Protein AF-A0A5N0T746-F1 (afdb_monomer_lite)

Structure (mmCIF, N/CA/C/O backbone):
data_AF-A0A5N0T746-F1
#
_entry.id   AF-A0A5N0T746-F1
#
loop_
_atom_site.group_PDB
_atom_site.id
_atom_site.type_symbol
_atom_site.label_atom_id
_atom_site.label_alt_id
_atom_site.label_comp_id
_atom_site.label_asym_id
_atom_site.label_entity_id
_atom_site.label_seq_id
_atom_site.pdbx_PDB_ins_code
_atom_site.Cartn_x
_atom_site.Cartn_y
_atom_site.Cartn_z
_atom_site.occupancy
_atom_site.B_iso_or_equiv
_atom_site.auth_seq_id
_atom_site.auth_comp_id
_atom_site.auth_asym_id
_atom_site.auth_atom_id
_atom_site.pdbx_PDB_model_num
ATOM 1 N N . MET A 1 1 ? -23.947 2.765 18.590 1.00 53.81 1 MET A N 1
ATOM 2 C CA . MET A 1 1 ? -22.522 3.092 18.830 1.00 53.81 1 MET A CA 1
ATOM 3 C C . MET A 1 1 ? -22.415 4.556 19.227 1.00 53.81 1 MET A C 1
ATOM 5 O O . MET A 1 1 ? -23.204 5.347 18.728 1.00 53.81 1 MET A O 1
ATOM 9 N N . SER A 1 2 ? -21.522 4.925 20.151 1.00 62.75 2 SER A N 1
ATOM 10 C CA . SER A 1 2 ? -21.317 6.340 20.494 1.00 62.75 2 SER A CA 1
ATOM 11 C C . SER A 1 2 ? -20.592 7.065 19.351 1.00 62.75 2 SER A C 1
ATOM 13 O O . SER A 1 2 ? -19.750 6.471 18.673 1.00 62.75 2 SER A O 1
ATOM 15 N N . ASN A 1 3 ? -20.892 8.352 19.147 1.00 72.69 3 ASN A N 1
ATOM 16 C CA . ASN A 1 3 ? -20.294 9.185 18.088 1.00 72.69 3 ASN A CA 1
ATOM 17 C C . ASN A 1 3 ? -18.750 9.176 18.096 1.00 72.69 3 ASN A C 1
ATOM 19 O O . ASN A 1 3 ? -18.111 9.351 17.055 1.00 72.69 3 ASN A O 1
ATOM 23 N N . ASP A 1 4 ? -18.133 8.953 19.258 1.00 72.50 4 ASP A N 1
ATOM 24 C CA . ASP A 1 4 ? -16.678 8.917 19.401 1.00 72.50 4 ASP A CA 1
ATOM 25 C C . ASP A 1 4 ? -16.047 7.645 18.823 1.00 72.50 4 ASP A C 1
ATOM 27 O O . ASP A 1 4 ? -14.974 7.721 18.215 1.00 72.50 4 ASP A O 1
ATOM 31 N N . VAL A 1 5 ? -16.714 6.492 18.946 1.00 69.50 5 VAL A N 1
ATOM 32 C CA . VAL A 1 5 ? -16.224 5.212 18.403 1.00 69.50 5 VAL A CA 1
ATOM 33 C C . VAL A 1 5 ? -16.224 5.251 16.875 1.00 69.50 5 VAL A C 1
ATOM 35 O O . VAL A 1 5 ? -15.227 4.901 16.239 1.00 69.50 5 VAL A O 1
ATOM 38 N N . GLU A 1 6 ? -17.291 5.772 16.273 1.00 75.06 6 GLU A N 1
ATOM 39 C CA . GLU A 1 6 ? -17.399 5.904 14.818 1.00 75.06 6 GLU A CA 1
ATOM 40 C C . GLU A 1 6 ? -16.368 6.896 14.254 1.00 75.06 6 GLU A C 1
ATOM 42 O O . GLU A 1 6 ? -15.689 6.622 13.257 1.00 75.06 6 GLU A O 1
ATOM 47 N N . ARG A 1 7 ? -16.140 8.019 14.950 1.00 77.12 7 ARG A N 1
ATOM 48 C CA . ARG A 1 7 ? -15.093 8.985 14.584 1.00 77.12 7 ARG A CA 1
ATOM 49 C C . ARG A 1 7 ? -13.693 8.368 14.640 1.00 77.12 7 ARG A C 1
ATOM 51 O O . ARG A 1 7 ? -12.861 8.665 13.775 1.00 77.12 7 ARG A O 1
ATOM 58 N N . GLN A 1 8 ? -13.415 7.527 15.636 1.00 77.25 8 GLN A N 1
ATOM 59 C CA . GLN A 1 8 ? -12.133 6.829 15.758 1.00 77.25 8 GLN A CA 1
ATOM 60 C C . GLN A 1 8 ? -11.943 5.772 14.664 1.00 77.25 8 GLN A C 1
ATOM 62 O O . GLN A 1 8 ? -10.872 5.740 14.050 1.00 77.25 8 GLN A O 1
ATOM 67 N N . SER A 1 9 ? -12.975 4.977 14.366 1.00 78.62 9 SER A N 1
ATOM 68 C CA . SER A 1 9 ? -12.952 4.002 13.269 1.00 78.62 9 SER A CA 1
ATOM 69 C C . SER A 1 9 ? -12.718 4.686 11.917 1.00 78.62 9 SER A C 1
ATOM 71 O O . SER A 1 9 ? -11.763 4.359 11.206 1.00 78.62 9 SER A O 1
ATOM 73 N N . ARG A 1 10 ? -13.474 5.748 11.604 1.00 84.06 10 ARG A N 1
ATOM 74 C CA . ARG A 1 10 ? -13.289 6.518 10.362 1.00 84.06 10 ARG A CA 1
ATOM 75 C C . ARG A 1 10 ? -11.876 7.088 10.245 1.00 84.06 10 ARG A C 1
ATOM 77 O O . ARG A 1 10 ? -11.281 7.045 9.167 1.00 84.06 10 ARG A O 1
ATOM 84 N N . ARG A 1 11 ? -11.317 7.610 11.342 1.00 84.25 11 ARG A N 1
ATOM 85 C CA . ARG A 1 11 ? -9.950 8.151 11.362 1.00 84.25 11 ARG A CA 1
ATOM 86 C C . ARG A 1 11 ? -8.904 7.066 11.111 1.00 84.25 11 ARG A C 1
ATOM 88 O O . ARG A 1 11 ? -7.985 7.309 10.332 1.00 84.25 11 ARG A O 1
ATOM 95 N N . ARG A 1 12 ? -9.042 5.893 11.741 1.00 85.06 12 ARG A N 1
ATOM 96 C CA . ARG A 1 12 ? -8.166 4.730 11.520 1.00 85.06 12 ARG A CA 1
ATOM 97 C C . ARG A 1 12 ? -8.192 4.321 10.053 1.00 85.06 12 ARG A C 1
ATOM 99 O O . ARG A 1 12 ? -7.140 4.275 9.421 1.00 85.06 12 ARG A O 1
ATOM 106 N N . ARG A 1 13 ? -9.387 4.127 9.501 1.00 88.94 13 ARG A N 1
ATOM 107 C CA . ARG A 1 13 ? -9.590 3.761 8.101 1.00 88.94 13 ARG A CA 1
ATOM 108 C C . ARG A 1 13 ? -8.909 4.736 7.137 1.00 88.94 13 ARG A C 1
ATOM 110 O O . ARG A 1 13 ? -8.151 4.315 6.267 1.00 88.94 13 ARG A O 1
ATOM 117 N N . VAL A 1 14 ? -9.170 6.037 7.287 1.00 89.75 14 VAL A N 1
ATOM 118 C CA . VAL A 1 14 ? -8.578 7.077 6.426 1.00 89.75 14 VAL A CA 1
ATOM 119 C C . VAL A 1 14 ? -7.060 7.075 6.533 1.00 89.75 14 VAL A C 1
ATOM 121 O O . VAL A 1 14 ? -6.377 7.156 5.516 1.00 89.75 14 VAL A O 1
ATOM 124 N N . LEU A 1 15 ? -6.527 6.932 7.744 1.00 90.19 15 LEU A N 1
ATOM 125 C CA . LEU A 1 15 ? -5.089 6.911 7.950 1.00 90.19 15 LEU A CA 1
ATOM 126 C C . LEU A 1 15 ? -4.426 5.697 7.286 1.00 90.19 15 LEU A C 1
ATOM 128 O O . LEU A 1 15 ? -3.393 5.863 6.644 1.00 90.19 15 LEU A O 1
ATOM 132 N N . LEU A 1 16 ? -5.023 4.505 7.380 1.00 91.69 16 LEU A N 1
ATOM 133 C CA . LEU A 1 16 ? -4.490 3.304 6.726 1.00 91.69 16 LEU A CA 1
ATOM 134 C C . LEU A 1 16 ? -4.516 3.427 5.196 1.00 91.69 16 LEU A C 1
ATOM 136 O O . LEU A 1 16 ? -3.547 3.036 4.549 1.00 91.69 16 LEU A O 1
ATOM 140 N N . MET A 1 17 ? -5.566 4.030 4.625 1.00 94.12 17 MET A N 1
ATOM 141 C CA . MET A 1 17 ? -5.618 4.322 3.185 1.00 94.12 17 MET A CA 1
ATOM 142 C C . MET A 1 17 ? -4.536 5.322 2.770 1.00 94.12 17 MET A C 1
ATOM 144 O O . MET A 1 17 ? -3.837 5.077 1.794 1.00 94.12 17 MET A O 1
ATOM 148 N N . ILE A 1 18 ? -4.354 6.413 3.525 1.00 93.44 18 ILE A N 1
ATOM 149 C CA . ILE A 1 18 ? -3.286 7.389 3.257 1.00 93.44 18 ILE A CA 1
ATOM 150 C C . ILE A 1 18 ? -1.922 6.702 3.313 1.00 93.44 18 ILE A C 1
ATOM 152 O O . ILE A 1 18 ? -1.123 6.882 2.403 1.00 93.44 18 ILE A O 1
ATOM 156 N N . MET A 1 19 ? -1.666 5.872 4.326 1.00 93.44 19 MET A N 1
ATOM 157 C CA . MET A 1 19 ? -0.406 5.140 4.428 1.00 93.44 19 MET A CA 1
ATOM 158 C C . MET A 1 19 ? -0.192 4.190 3.251 1.00 93.44 19 MET A C 1
ATOM 160 O O . MET A 1 19 ? 0.889 4.198 2.670 1.00 93.44 19 MET A O 1
ATOM 164 N N . ALA A 1 20 ? -1.197 3.406 2.860 1.00 94.75 20 ALA A N 1
ATOM 165 C CA . ALA A 1 20 ? -1.080 2.526 1.701 1.00 94.75 20 ALA A CA 1
ATOM 166 C C . ALA A 1 20 ? -0.756 3.323 0.424 1.00 94.75 20 ALA A C 1
ATOM 168 O O . ALA A 1 20 ? 0.196 2.990 -0.281 1.00 94.75 20 ALA A O 1
ATOM 169 N N . SER A 1 21 ? -1.472 4.422 0.170 1.00 95.88 21 SER A N 1
ATOM 170 C CA . SER A 1 21 ? -1.210 5.307 -0.970 1.00 95.88 21 SER A CA 1
ATOM 171 C C . SER A 1 21 ? 0.192 5.909 -0.928 1.00 95.88 21 SER A C 1
ATOM 173 O O . SER A 1 21 ? 0.917 5.843 -1.915 1.00 95.88 21 SER A O 1
ATOM 175 N N . SER A 1 22 ? 0.603 6.472 0.209 1.00 93.38 22 SER A N 1
ATOM 176 C CA . SER A 1 22 ? 1.922 7.091 0.370 1.00 93.38 22 SER A CA 1
ATOM 177 C C . SER A 1 22 ? 3.058 6.086 0.203 1.00 93.38 22 SER A C 1
ATOM 179 O O . SER A 1 22 ? 4.077 6.423 -0.394 1.00 93.38 22 SER A O 1
ATOM 181 N N . PHE A 1 23 ? 2.866 4.844 0.661 1.00 94.75 23 PHE A N 1
ATOM 182 C CA . PHE A 1 23 ? 3.816 3.760 0.427 1.00 94.75 23 PHE A CA 1
ATOM 183 C C . PHE A 1 23 ? 3.983 3.479 -1.068 1.00 94.75 23 PHE A C 1
ATOM 185 O O . PHE A 1 23 ? 5.105 3.420 -1.557 1.00 94.75 23 PHE A O 1
ATOM 192 N N . LEU A 1 24 ? 2.881 3.364 -1.813 1.00 95.19 24 LEU A N 1
ATOM 193 C CA . LEU A 1 24 ? 2.934 3.134 -3.259 1.00 95.19 24 LEU A CA 1
ATOM 194 C C . LEU A 1 24 ? 3.583 4.311 -4.003 1.00 95.19 24 LEU A C 1
ATOM 196 O O . LEU A 1 24 ? 4.427 4.091 -4.868 1.00 95.19 24 LEU A O 1
ATOM 200 N N . VAL A 1 25 ? 3.243 5.549 -3.629 1.00 93.69 25 VAL A N 1
ATOM 201 C CA . VAL A 1 25 ? 3.846 6.775 -4.187 1.00 93.69 25 VAL A CA 1
ATOM 202 C C . VAL A 1 25 ? 5.354 6.830 -3.934 1.00 93.69 25 VAL A C 1
ATOM 204 O O . VAL A 1 25 ? 6.096 7.335 -4.772 1.00 93.69 25 VAL A O 1
ATOM 207 N N . TRP A 1 26 ? 5.819 6.299 -2.804 1.00 93.31 26 TRP A N 1
ATOM 208 C CA . TRP A 1 26 ? 7.243 6.170 -2.515 1.00 93.31 26 TRP A CA 1
ATOM 209 C C . TRP A 1 26 ? 7.910 5.069 -3.351 1.00 93.31 26 TRP A C 1
ATOM 211 O O . TRP A 1 26 ? 8.934 5.332 -3.984 1.00 93.31 26 TRP A O 1
ATOM 221 N N . GLN A 1 27 ? 7.331 3.865 -3.381 1.00 93.94 27 GLN A N 1
ATOM 222 C CA . GLN A 1 27 ? 7.965 2.686 -3.978 1.00 93.94 27 GLN A CA 1
ATOM 223 C C . GLN A 1 27 ? 8.006 2.731 -5.511 1.00 93.94 27 GLN A C 1
ATOM 225 O O . GLN A 1 27 ? 9.064 2.485 -6.086 1.00 93.94 27 GLN A O 1
ATOM 230 N N . ILE A 1 28 ? 6.901 3.093 -6.178 1.00 91.38 28 ILE A N 1
ATOM 231 C CA . ILE A 1 28 ? 6.789 3.011 -7.648 1.00 91.38 28 ILE A CA 1
ATOM 232 C C . ILE A 1 28 ? 7.902 3.798 -8.359 1.00 91.38 28 ILE A C 1
ATOM 234 O O . ILE A 1 28 ? 8.580 3.216 -9.201 1.00 91.38 28 ILE A O 1
ATOM 238 N N . PRO A 1 29 ? 8.171 5.078 -8.029 1.00 89.44 29 PRO A N 1
ATOM 239 C CA . PRO A 1 29 ? 9.200 5.836 -8.736 1.00 89.44 29 PRO A CA 1
ATOM 240 C C . PRO A 1 29 ? 10.632 5.434 -8.363 1.00 89.44 29 PRO A C 1
ATOM 242 O O . PRO A 1 29 ? 11.574 5.891 -9.006 1.00 89.44 29 PRO A O 1
ATOM 245 N N . SER A 1 30 ? 10.804 4.634 -7.305 1.00 86.88 30 SER A N 1
ATOM 246 C CA . SER A 1 30 ? 12.110 4.137 -6.858 1.00 86.88 30 SER A CA 1
ATOM 247 C C . SER A 1 30 ? 12.540 2.840 -7.552 1.00 86.88 30 SER A C 1
ATOM 249 O O . SER A 1 30 ? 13.678 2.416 -7.368 1.00 86.88 30 SER A O 1
ATOM 251 N N . MET A 1 31 ? 11.648 2.231 -8.341 1.00 89.00 31 MET A N 1
ATOM 252 C CA . MET A 1 31 ? 11.912 1.015 -9.110 1.00 89.00 31 MET A CA 1
ATOM 253 C C . MET A 1 31 ? 12.792 1.294 -10.327 1.00 89.00 31 MET A C 1
ATOM 255 O O . MET A 1 31 ? 12.554 2.248 -11.077 1.00 89.00 31 MET A O 1
ATOM 259 N N . ASP A 1 32 ? 13.727 0.386 -10.596 1.00 86.56 32 ASP A N 1
ATOM 260 C CA . ASP A 1 32 ? 14.530 0.416 -11.820 1.00 86.56 32 ASP A CA 1
ATOM 261 C C . ASP A 1 32 ? 13.635 0.203 -13.043 1.00 86.56 32 ASP A C 1
ATOM 263 O O . ASP A 1 32 ? 13.806 0.864 -14.072 1.00 86.56 32 ASP A O 1
ATOM 267 N N . LEU A 1 33 ? 12.628 -0.670 -12.917 1.00 84.56 33 LEU A N 1
ATOM 268 C CA . LEU A 1 33 ? 11.619 -0.885 -13.953 1.00 84.56 33 LEU A CA 1
ATOM 269 C C . LEU A 1 33 ? 10.913 0.424 -14.339 1.00 84.56 33 LEU A C 1
ATOM 271 O O . LEU A 1 33 ? 10.739 0.702 -15.525 1.00 84.56 33 LEU A O 1
ATOM 275 N N . PHE A 1 34 ? 10.537 1.249 -13.358 1.00 84.56 34 PHE A N 1
ATOM 276 C CA . PHE A 1 34 ? 9.868 2.523 -13.623 1.00 84.56 34 PHE A CA 1
ATOM 277 C C . PHE A 1 34 ? 10.799 3.507 -14.337 1.00 84.56 34 PHE A C 1
ATOM 279 O O . PHE A 1 34 ? 10.393 4.138 -15.310 1.00 84.56 34 PHE A O 1
ATOM 286 N N . ALA A 1 35 ? 12.060 3.597 -13.907 1.00 84.81 35 ALA A N 1
ATOM 287 C CA . ALA A 1 35 ? 13.048 4.460 -14.551 1.00 84.81 35 ALA A CA 1
ATOM 288 C C . ALA A 1 35 ? 13.303 4.070 -16.018 1.00 84.81 35 ALA A C 1
ATOM 290 O O . ALA A 1 35 ? 13.465 4.953 -16.859 1.00 84.81 35 ALA A O 1
ATOM 291 N N . ARG A 1 36 ? 13.301 2.767 -16.334 1.00 83.88 36 ARG A N 1
ATOM 292 C CA . ARG A 1 36 ? 13.434 2.257 -17.712 1.00 83.88 36 ARG A CA 1
ATOM 293 C C . ARG A 1 36 ? 12.217 2.579 -18.577 1.00 83.88 36 ARG A C 1
ATOM 295 O O . ARG A 1 36 ? 12.386 2.888 -19.747 1.00 83.88 36 ARG A O 1
ATOM 302 N N . LEU A 1 37 ? 11.010 2.501 -18.014 1.00 83.44 37 LEU A N 1
ATOM 303 C CA . LEU A 1 37 ? 9.764 2.816 -18.725 1.00 83.44 37 LEU A CA 1
ATOM 304 C C . LEU A 1 37 ? 9.553 4.323 -18.934 1.00 83.44 37 LEU A C 1
ATOM 306 O O . LEU A 1 37 ? 8.841 4.712 -19.853 1.00 83.44 37 LEU A O 1
ATOM 310 N N . ALA A 1 38 ? 10.136 5.160 -18.075 1.00 81.69 38 ALA A N 1
ATOM 311 C CA . ALA A 1 38 ? 9.973 6.613 -18.090 1.00 81.69 38 ALA A CA 1
ATOM 312 C C . ALA A 1 38 ? 11.114 7.369 -18.807 1.00 81.69 38 ALA A C 1
ATOM 314 O O . ALA A 1 38 ? 11.248 8.574 -18.600 1.00 81.69 38 ALA A O 1
ATOM 315 N N . ASP A 1 39 ? 11.946 6.681 -19.601 1.00 78.69 39 ASP A N 1
ATOM 316 C CA . ASP A 1 39 ? 13.138 7.237 -20.273 1.00 78.69 39 ASP A CA 1
ATOM 317 C C . ASP A 1 39 ? 14.092 8.002 -19.325 1.00 78.69 39 ASP A C 1
ATOM 319 O O . ASP A 1 39 ? 14.741 8.983 -19.693 1.00 78.69 39 ASP A O 1
ATOM 323 N N . GLY A 1 40 ? 14.206 7.535 -18.077 1.00 71.00 40 GLY A N 1
ATOM 324 C CA . GLY A 1 40 ? 15.099 8.087 -17.060 1.00 71.00 40 GLY A CA 1
ATOM 325 C C . GLY A 1 40 ? 14.396 8.621 -15.809 1.00 71.00 40 GLY A C 1
ATOM 326 O O . GLY A 1 40 ? 13.189 8.846 -15.744 1.00 71.00 40 GLY A O 1
ATOM 327 N N . ALA A 1 41 ? 15.182 8.827 -14.749 1.00 68.06 41 ALA A N 1
ATOM 328 C CA . ALA A 1 41 ? 14.668 9.289 -13.463 1.00 68.06 41 ALA A CA 1
ATOM 329 C C . ALA A 1 41 ? 14.437 10.811 -13.466 1.00 68.06 41 ALA A C 1
ATOM 331 O O . ALA A 1 41 ? 15.356 11.588 -13.200 1.00 68.06 41 ALA A O 1
ATOM 332 N N . SER A 1 42 ? 13.195 11.236 -13.715 1.00 82.25 42 SER A N 1
ATOM 333 C CA . SER A 1 42 ? 12.797 12.644 -13.598 1.00 82.25 42 SER A CA 1
ATOM 334 C C . SER A 1 42 ? 13.035 13.180 -12.171 1.00 82.25 42 SER A C 1
ATOM 336 O O . SER A 1 42 ? 12.624 12.538 -11.196 1.00 82.25 42 SER A O 1
ATOM 338 N N . PRO A 1 43 ? 13.631 14.378 -12.002 1.00 85.25 43 PRO A N 1
ATOM 339 C CA . PRO A 1 43 ? 13.759 15.035 -10.698 1.00 85.25 43 PRO A CA 1
ATOM 340 C C . PRO A 1 43 ? 12.420 15.183 -9.964 1.00 85.25 43 PRO A C 1
ATOM 342 O O . PRO A 1 43 ? 12.365 15.070 -8.739 1.00 85.25 43 PRO A O 1
ATOM 345 N N . VAL A 1 44 ? 11.328 15.367 -10.714 1.00 86.38 44 VAL A N 1
ATOM 346 C CA . VAL A 1 44 ? 9.967 15.449 -10.169 1.00 86.38 44 VAL A CA 1
ATOM 347 C C . VAL A 1 44 ? 9.551 14.115 -9.551 1.00 86.38 44 VAL A C 1
ATOM 349 O O . VAL A 1 44 ? 9.037 14.093 -8.436 1.00 86.38 44 VAL A O 1
ATOM 352 N N . ALA A 1 45 ? 9.832 12.994 -10.222 1.00 85.12 45 ALA A N 1
ATOM 353 C CA . ALA A 1 45 ? 9.513 11.658 -9.719 1.00 85.12 45 ALA A CA 1
ATOM 354 C C . ALA A 1 45 ? 10.253 11.352 -8.404 1.00 85.12 45 ALA A C 1
ATOM 356 O O . ALA A 1 45 ? 9.664 10.802 -7.472 1.00 85.12 45 ALA A O 1
ATOM 357 N N . ARG A 1 46 ? 11.513 11.796 -8.282 1.00 85.88 46 ARG A N 1
ATOM 358 C CA . ARG A 1 46 ? 12.292 11.687 -7.036 1.00 85.88 46 ARG A CA 1
ATOM 359 C C . ARG A 1 46 ? 11.702 12.530 -5.907 1.00 85.88 46 ARG A C 1
ATOM 361 O O . ARG A 1 46 ? 11.574 12.036 -4.790 1.00 85.88 46 ARG A O 1
ATOM 368 N N . ALA A 1 47 ? 11.313 13.774 -6.190 1.00 88.56 47 ALA A N 1
ATOM 369 C CA . ALA A 1 47 ? 10.684 14.646 -5.198 1.00 88.56 47 ALA A CA 1
ATOM 370 C C . ALA A 1 47 ? 9.340 14.078 -4.705 1.00 88.56 47 ALA A C 1
ATOM 372 O O . ALA A 1 47 ? 9.076 14.067 -3.502 1.00 88.56 47 ALA A O 1
ATOM 373 N N . VAL A 1 48 ? 8.524 13.543 -5.619 1.00 89.56 48 VAL A N 1
ATOM 374 C CA . VAL A 1 48 ? 7.250 12.877 -5.299 1.00 89.56 48 VAL A CA 1
ATOM 375 C C . VAL A 1 48 ? 7.475 11.624 -4.449 1.00 89.56 48 VAL A C 1
ATOM 377 O O . VAL A 1 48 ? 6.802 11.448 -3.434 1.00 89.56 48 VAL A O 1
ATOM 380 N N . SER A 1 49 ? 8.453 10.790 -4.808 1.00 89.62 49 SER A N 1
ATOM 381 C CA . SER A 1 49 ? 8.817 9.593 -4.041 1.00 89.62 49 SER A CA 1
ATOM 382 C C . SER A 1 49 ? 9.281 9.943 -2.621 1.00 89.62 49 SER A C 1
ATOM 384 O O . SER A 1 49 ? 8.814 9.341 -1.650 1.00 89.62 49 SER A O 1
ATOM 386 N N . LEU A 1 50 ? 10.113 10.982 -2.474 1.00 91.06 50 LEU A N 1
ATOM 387 C CA . LEU A 1 50 ? 10.558 11.477 -1.170 1.00 91.06 50 LEU A CA 1
ATOM 388 C C . LEU A 1 50 ? 9.387 12.002 -0.326 1.00 91.06 50 LEU A C 1
ATOM 390 O O . LEU A 1 50 ? 9.299 11.696 0.862 1.00 91.06 50 LEU A O 1
ATOM 394 N N . ALA A 1 51 ? 8.459 12.749 -0.928 1.00 91.69 51 ALA A N 1
ATOM 395 C CA . ALA A 1 51 ? 7.251 13.196 -0.238 1.00 91.69 51 ALA A CA 1
ATOM 396 C C . ALA A 1 51 ? 6.393 12.004 0.227 1.00 91.69 51 ALA A C 1
ATOM 398 O O . ALA A 1 51 ? 5.936 11.988 1.371 1.00 91.69 51 ALA A O 1
ATOM 399 N N . GLY A 1 52 ? 6.235 10.978 -0.619 1.00 90.12 52 GLY A N 1
ATOM 400 C CA . GLY A 1 52 ? 5.566 9.723 -0.268 1.00 90.12 52 GLY A CA 1
ATOM 401 C C . GLY A 1 52 ? 6.196 9.043 0.950 1.00 90.12 52 GLY A C 1
ATOM 402 O O . GLY A 1 52 ? 5.481 8.690 1.890 1.00 90.12 52 GLY A O 1
ATOM 403 N N . LEU A 1 53 ? 7.531 8.944 0.981 1.00 93.06 53 LEU A N 1
ATOM 404 C CA . LEU A 1 53 ? 8.282 8.385 2.109 1.00 93.06 53 LEU A CA 1
ATOM 405 C C . LEU A 1 53 ? 8.016 9.163 3.398 1.00 93.06 53 LEU A C 1
ATOM 407 O O . LEU A 1 53 ? 7.711 8.562 4.428 1.00 93.06 53 LEU A O 1
ATOM 411 N N . LEU A 1 54 ? 8.109 10.493 3.348 1.00 94.31 54 LEU A N 1
ATOM 412 C CA . LEU A 1 54 ? 7.917 11.339 4.526 1.00 94.31 54 LEU A CA 1
ATOM 413 C C . LEU A 1 54 ? 6.498 11.212 5.087 1.00 94.31 54 LEU A C 1
ATOM 415 O O . LEU A 1 54 ? 6.332 11.056 6.298 1.00 94.31 54 LEU A O 1
ATOM 419 N N . VAL A 1 55 ? 5.478 11.223 4.222 1.00 93.38 55 VAL A N 1
ATOM 420 C CA . VAL A 1 55 ? 4.082 11.050 4.651 1.00 93.38 55 VAL A CA 1
ATOM 421 C C . VAL A 1 55 ? 3.865 9.656 5.240 1.00 93.38 55 VAL A C 1
ATOM 423 O O . VAL A 1 55 ? 3.246 9.529 6.299 1.00 93.38 55 VAL A O 1
ATOM 426 N N . TRP A 1 56 ? 4.407 8.614 4.605 1.00 92.75 56 TRP A N 1
ATOM 427 C CA . TRP A 1 56 ? 4.301 7.246 5.107 1.00 92.75 56 TRP A CA 1
ATOM 428 C C . TRP A 1 56 ? 4.977 7.079 6.474 1.00 92.75 56 TRP A C 1
ATOM 430 O O . TRP A 1 56 ? 4.357 6.571 7.412 1.00 92.75 56 TRP A O 1
ATOM 440 N N . ALA A 1 57 ? 6.214 7.562 6.614 1.00 91.62 57 ALA A N 1
ATOM 441 C CA . ALA A 1 57 ? 6.983 7.487 7.852 1.00 91.62 57 ALA A CA 1
ATOM 442 C C . ALA A 1 57 ? 6.300 8.264 8.986 1.00 91.62 57 ALA A C 1
ATOM 444 O O . ALA A 1 57 ? 6.153 7.743 10.094 1.00 91.62 57 ALA A O 1
ATOM 445 N N . ALA A 1 58 ? 5.807 9.474 8.705 1.00 92.06 58 ALA A N 1
ATOM 446 C CA . ALA A 1 58 ? 5.040 10.258 9.668 1.00 92.06 58 ALA A CA 1
ATOM 447 C C . ALA A 1 58 ? 3.750 9.536 10.095 1.00 92.06 58 ALA A C 1
ATOM 449 O O . ALA A 1 58 ? 3.439 9.488 11.287 1.00 92.06 58 ALA A O 1
ATOM 450 N N . GLY A 1 59 ? 3.025 8.926 9.150 1.00 89.06 59 GLY A N 1
ATOM 451 C CA . GLY A 1 59 ? 1.834 8.120 9.430 1.00 89.06 59 GLY A CA 1
ATOM 452 C C . GLY A 1 59 ? 2.131 6.911 10.321 1.00 89.06 59 GLY A C 1
ATOM 453 O O . GLY A 1 59 ? 1.401 6.657 11.283 1.00 89.06 59 GLY A O 1
ATOM 454 N N . LEU A 1 60 ? 3.242 6.215 10.066 1.00 88.06 60 LEU A N 1
ATOM 455 C CA . LEU A 1 60 ? 3.687 5.078 10.869 1.00 88.06 60 LEU A CA 1
ATOM 456 C C . LEU A 1 60 ? 4.064 5.503 12.294 1.00 88.06 60 LEU A C 1
ATOM 458 O O . LEU A 1 60 ? 3.588 4.910 13.263 1.00 88.06 60 LEU A O 1
ATOM 462 N N . VAL A 1 61 ? 4.865 6.563 12.437 1.00 89.62 61 VAL A N 1
ATOM 463 C CA . VAL A 1 61 ? 5.226 7.128 13.748 1.00 89.62 61 VAL A CA 1
ATOM 464 C C . VAL A 1 61 ? 3.974 7.574 14.500 1.00 89.62 61 VAL A C 1
ATOM 466 O O . VAL A 1 61 ? 3.837 7.300 15.696 1.00 89.62 61 VAL A O 1
ATOM 469 N N . PHE A 1 62 ? 3.022 8.207 13.812 1.00 87.50 62 PHE A N 1
ATOM 470 C CA . PHE A 1 62 ? 1.745 8.594 14.398 1.00 87.50 62 PHE A CA 1
ATOM 471 C C . PHE A 1 62 ? 0.955 7.374 14.892 1.00 87.50 62 PHE A C 1
ATOM 473 O O . PHE A 1 62 ? 0.490 7.392 16.030 1.00 87.50 62 PHE A O 1
ATOM 480 N N . LEU A 1 63 ? 0.843 6.299 14.103 1.00 83.25 63 LEU A N 1
ATOM 481 C CA . LEU A 1 63 ? 0.172 5.064 14.531 1.00 83.25 63 LEU A CA 1
ATOM 482 C C . LEU A 1 63 ? 0.830 4.432 15.752 1.00 83.25 63 LEU A C 1
ATOM 484 O O . LEU A 1 63 ? 0.131 4.077 16.698 1.00 83.25 63 LEU A O 1
ATOM 488 N N . LEU A 1 64 ? 2.156 4.302 15.751 1.00 83.06 64 LEU A N 1
ATOM 489 C CA . LEU A 1 64 ? 2.891 3.646 16.834 1.00 83.06 64 LEU A CA 1
ATOM 490 C C . LEU A 1 64 ? 2.855 4.462 18.132 1.00 83.06 64 LEU A C 1
ATOM 492 O O . LEU A 1 64 ? 2.685 3.907 19.219 1.00 83.06 64 LEU A O 1
ATOM 496 N N . SER A 1 65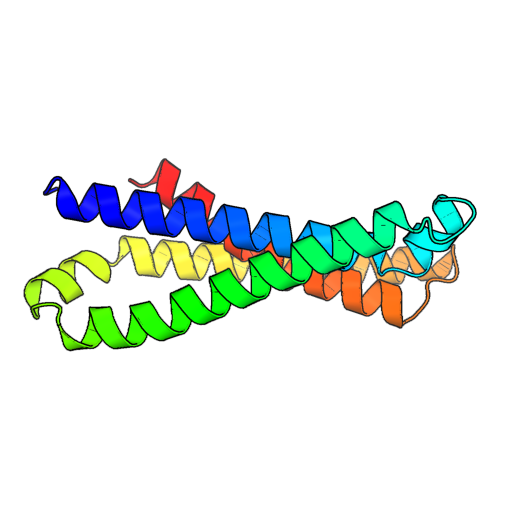 ? 2.979 5.786 18.029 1.00 81.44 65 SER A N 1
ATOM 497 C CA . SER A 1 65 ? 2.912 6.684 19.187 1.00 81.44 65 SER A CA 1
ATOM 498 C C . SER A 1 65 ? 1.495 6.767 19.759 1.00 81.44 65 SER A C 1
ATOM 500 O O . SER A 1 65 ? 1.305 6.648 20.974 1.00 81.44 65 SER A O 1
ATOM 502 N N . LYS A 1 66 ? 0.478 6.900 18.897 1.00 74.69 66 LYS A N 1
ATOM 503 C CA . LYS A 1 66 ? -0.925 6.946 19.320 1.00 74.69 66 LYS A CA 1
ATOM 504 C C . LYS A 1 66 ? -1.434 5.600 19.803 1.00 74.69 66 LYS A C 1
ATOM 506 O O . LYS A 1 66 ? -2.205 5.621 20.753 1.00 74.69 66 LYS A O 1
ATOM 511 N N . SER A 1 67 ? -1.028 4.462 19.235 1.00 67.12 67 SER A N 1
ATOM 512 C CA . SER A 1 67 ? -1.495 3.156 19.729 1.00 67.12 67 SER A CA 1
ATOM 513 C C . SER A 1 67 ? -1.049 2.943 21.173 1.00 67.12 67 SER A C 1
ATOM 515 O O . SER A 1 67 ? -1.879 2.659 22.030 1.00 67.12 67 SER A O 1
ATOM 517 N N . ARG A 1 68 ? 0.221 3.224 21.490 1.00 62.69 68 ARG A N 1
ATOM 518 C CA . ARG A 1 68 ? 0.742 3.132 22.863 1.00 62.69 68 ARG A CA 1
ATOM 519 C C . ARG A 1 68 ? 0.041 4.095 23.819 1.00 62.69 68 ARG A C 1
ATOM 521 O O . ARG A 1 68 ? -0.268 3.719 24.947 1.00 62.69 68 ARG A O 1
ATOM 528 N N . TYR A 1 69 ? -0.220 5.324 23.376 1.00 60.44 69 TYR A N 1
ATOM 529 C CA . TYR A 1 69 ? -0.863 6.347 24.200 1.00 60.44 69 TYR A CA 1
ATOM 530 C C . TYR A 1 69 ? -2.359 6.084 24.435 1.00 60.44 69 TYR A C 1
ATOM 532 O O . TYR A 1 69 ? -2.837 6.201 25.562 1.00 60.44 69 TYR A O 1
ATOM 540 N N . LEU A 1 70 ? -3.092 5.709 23.383 1.00 56.88 70 LEU A N 1
ATOM 541 C CA . LEU A 1 70 ? -4.525 5.411 23.435 1.00 56.88 70 LEU A CA 1
ATOM 542 C C . LEU A 1 70 ? -4.790 4.135 24.225 1.00 56.88 70 LEU A C 1
ATOM 544 O O . LEU A 1 70 ? -5.676 4.139 25.072 1.00 56.88 70 LEU A O 1
ATOM 548 N N . VAL A 1 71 ? -3.975 3.090 24.036 1.00 57.91 71 VAL A N 1
ATOM 549 C CA . VAL A 1 71 ? -4.063 1.881 24.859 1.00 57.91 71 VAL A CA 1
ATOM 550 C C . VAL A 1 71 ? -3.891 2.265 26.325 1.00 57.91 71 VAL A C 1
ATOM 552 O O . VAL A 1 71 ? -4.763 1.944 27.118 1.00 57.91 71 VAL A O 1
ATOM 555 N N . ARG A 1 72 ? -2.862 3.034 26.709 1.00 58.75 72 ARG A N 1
ATOM 556 C CA . ARG A 1 72 ? -2.615 3.412 28.117 1.00 58.75 72 ARG A CA 1
ATOM 557 C C . ARG A 1 72 ? -3.725 4.227 28.799 1.00 58.75 72 ARG A C 1
ATOM 559 O O . ARG A 1 72 ? -3.820 4.144 30.018 1.00 58.75 72 ARG A O 1
ATOM 566 N N . ARG A 1 73 ? -4.509 5.018 28.059 1.00 57.84 73 ARG A N 1
ATOM 567 C CA . ARG A 1 73 ? -5.549 5.911 28.616 1.00 57.84 73 ARG A CA 1
ATOM 568 C C . ARG A 1 73 ? -6.988 5.421 28.437 1.00 57.84 73 ARG A C 1
ATOM 570 O O . ARG A 1 73 ? -7.869 5.979 29.080 1.00 57.84 73 ARG A O 1
ATOM 577 N N . ALA A 1 74 ? -7.238 4.439 27.576 1.00 57.94 74 ALA A N 1
ATOM 578 C CA . ALA A 1 74 ? -8.579 3.905 27.364 1.00 57.94 74 ALA A CA 1
ATOM 579 C C . ALA A 1 74 ? -9.050 3.102 28.586 1.00 57.94 74 ALA A C 1
ATOM 581 O O . ALA A 1 74 ? -8.296 2.282 29.123 1.00 57.94 74 ALA A O 1
ATOM 582 N N . SER A 1 75 ? -10.298 3.332 29.005 1.00 58.25 75 SER A N 1
ATOM 583 C CA . SER A 1 75 ? -10.956 2.521 30.031 1.00 58.25 75 SER A CA 1
ATOM 584 C C . SER A 1 75 ? -11.058 1.061 29.560 1.00 58.25 75 SER A C 1
ATOM 586 O O . SER A 1 75 ? -11.027 0.782 28.358 1.00 58.25 75 SER A O 1
ATOM 588 N N . ALA A 1 76 ? -11.170 0.100 30.482 1.00 60.47 76 ALA A N 1
ATOM 589 C CA . ALA A 1 76 ? -11.307 -1.316 30.117 1.00 60.47 76 ALA A CA 1
ATOM 590 C C . ALA A 1 76 ? -12.506 -1.569 29.176 1.00 60.47 76 ALA A C 1
ATOM 592 O O . ALA A 1 76 ? -12.436 -2.435 28.307 1.00 60.47 76 ALA A O 1
ATOM 593 N N . GLN A 1 77 ? -13.559 -0.758 29.302 1.00 57.19 77 GLN A N 1
ATOM 594 C CA . GLN A 1 77 ? -14.766 -0.807 28.478 1.00 57.19 77 GLN A CA 1
ATOM 595 C C . GLN A 1 77 ? -14.534 -0.284 27.050 1.00 57.19 77 GLN A C 1
ATOM 597 O O . GLN A 1 77 ? -14.960 -0.925 26.092 1.00 57.19 77 GLN A O 1
ATOM 602 N N . ASP A 1 78 ? -13.791 0.815 26.883 1.00 59.72 78 ASP A N 1
ATOM 603 C CA . ASP A 1 78 ? -13.448 1.348 25.553 1.00 59.72 78 ASP A CA 1
ATOM 604 C C . ASP A 1 78 ? -12.486 0.423 24.796 1.00 59.72 78 ASP A C 1
ATOM 606 O O . ASP A 1 78 ? -12.562 0.299 23.574 1.00 59.72 78 ASP A O 1
ATOM 610 N N . ARG A 1 79 ? -11.586 -0.257 25.522 1.00 61.22 79 ARG A N 1
ATOM 611 C CA . ARG A 1 79 ? -10.711 -1.289 24.948 1.00 61.22 79 ARG A CA 1
ATOM 612 C C . ARG A 1 79 ? -11.516 -2.487 24.447 1.00 61.22 79 ARG A C 1
ATOM 614 O O . ARG A 1 79 ? -11.281 -2.919 23.325 1.00 61.22 79 ARG A O 1
ATOM 621 N N . ALA A 1 80 ? -12.484 -2.965 25.231 1.00 60.06 80 ALA A N 1
ATOM 622 C CA . ALA A 1 80 ? -13.358 -4.068 24.833 1.00 60.06 80 ALA A CA 1
ATOM 623 C C . ALA A 1 80 ? -14.222 -3.715 23.608 1.00 60.06 80 ALA A C 1
ATOM 625 O O . ALA A 1 80 ? -14.370 -4.535 22.710 1.00 60.06 80 ALA A O 1
ATOM 626 N N . ALA A 1 81 ? -14.719 -2.477 23.518 1.00 60.25 81 ALA A N 1
ATOM 627 C CA . ALA A 1 81 ? -15.478 -2.010 22.355 1.00 60.25 81 ALA A CA 1
ATOM 628 C C . ALA A 1 81 ? -14.609 -1.808 21.093 1.00 60.25 81 ALA A C 1
ATOM 630 O O . ALA A 1 81 ? -15.102 -1.917 19.973 1.00 60.25 81 ALA A O 1
ATOM 631 N N . LEU A 1 82 ? -13.313 -1.503 21.246 1.00 58.28 82 LEU A N 1
ATOM 632 C CA . LEU A 1 82 ? -12.366 -1.350 20.130 1.00 58.28 82 LEU A CA 1
ATOM 633 C C . LEU A 1 82 ? -11.745 -2.677 19.658 1.00 58.28 82 LEU A C 1
ATOM 635 O O . LEU A 1 82 ? -11.271 -2.746 18.517 1.00 58.28 82 LEU A O 1
ATOM 639 N N . GLU A 1 83 ? -11.727 -3.698 20.518 1.00 64.50 83 GLU A N 1
ATOM 640 C CA . GLU A 1 83 ? -11.266 -5.069 20.240 1.00 64.50 83 GLU A CA 1
ATOM 641 C C . GLU A 1 83 ? -12.414 -6.056 20.015 1.00 64.50 83 GLU A C 1
ATOM 643 O O . GLU A 1 83 ? -12.251 -7.261 20.210 1.00 64.50 83 GLU A O 1
ATOM 648 N N . ASP A 1 84 ? -13.547 -5.534 19.550 1.00 74.31 84 ASP A N 1
ATOM 649 C CA . ASP A 1 84 ? -14.694 -6.324 19.128 1.00 74.31 84 ASP A CA 1
ATOM 650 C C . ASP A 1 84 ? -14.266 -7.455 18.173 1.00 74.31 84 ASP A C 1
ATOM 652 O O . ASP A 1 84 ? -13.350 -7.300 17.346 1.00 74.31 84 ASP A O 1
ATOM 656 N N . GLU A 1 85 ? -14.941 -8.598 18.276 1.00 82.06 85 GLU A N 1
ATOM 657 C CA . GLU A 1 85 ? -14.671 -9.805 17.490 1.00 82.06 85 GLU A CA 1
ATOM 658 C C . GLU A 1 85 ? -14.662 -9.491 15.989 1.00 82.06 85 GLU A C 1
ATOM 660 O O . GLU A 1 85 ? -13.847 -10.019 15.226 1.00 82.06 85 GLU A O 1
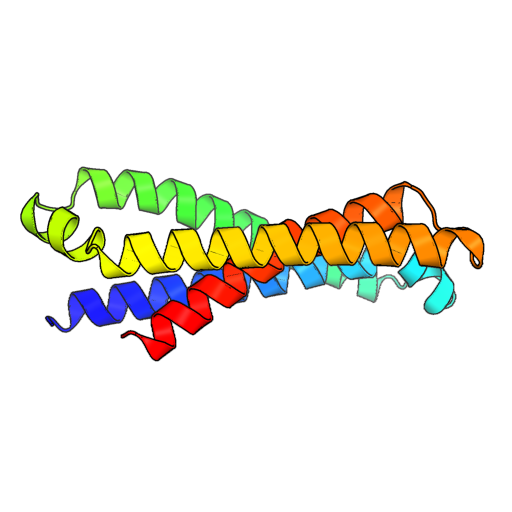ATOM 665 N N . LEU A 1 86 ? -15.494 -8.534 15.572 1.00 83.62 86 LEU A N 1
ATOM 666 C CA . LEU A 1 86 ? -15.561 -8.040 14.203 1.00 83.62 86 LEU A CA 1
ATOM 667 C C . LEU A 1 86 ? -14.254 -7.381 13.732 1.00 83.62 86 LEU A C 1
ATOM 669 O O . LEU A 1 86 ? -13.809 -7.605 12.603 1.00 83.62 86 LEU A O 1
ATOM 673 N N . VAL A 1 87 ? -13.603 -6.582 14.582 1.00 84.25 87 VAL A N 1
ATOM 674 C CA . VAL A 1 87 ? -12.323 -5.937 14.250 1.00 84.25 87 VAL A CA 1
ATOM 675 C C . VAL A 1 87 ? -11.226 -6.991 14.124 1.00 84.25 87 VAL A C 1
ATOM 677 O O . VAL A 1 87 ? -10.410 -6.908 13.202 1.00 84.25 87 VAL A O 1
ATOM 680 N N . GLN A 1 88 ? -11.217 -7.994 15.005 1.00 86.81 88 GLN A N 1
ATOM 681 C CA . GLN A 1 88 ? -10.269 -9.109 14.923 1.00 86.81 88 GLN A CA 1
ATOM 682 C C . GLN A 1 88 ? -10.476 -9.928 13.644 1.00 86.81 88 GLN A C 1
ATOM 684 O O . GLN A 1 88 ? -9.514 -10.171 12.908 1.00 86.81 88 GLN A O 1
ATOM 689 N N . ALA A 1 89 ? -11.727 -10.255 13.312 1.00 90.31 89 ALA A N 1
ATOM 690 C CA . ALA A 1 89 ? -12.075 -10.948 12.076 1.00 90.31 89 ALA A CA 1
ATOM 691 C C . ALA A 1 89 ? -11.663 -10.145 10.829 1.00 90.31 89 ALA A C 1
ATOM 693 O O . ALA A 1 89 ? -11.083 -10.701 9.893 1.00 90.31 89 ALA A O 1
ATOM 694 N N . ASN A 1 90 ? -11.885 -8.825 10.825 1.00 91.69 90 ASN A N 1
ATOM 695 C CA . ASN A 1 90 ? -11.464 -7.948 9.730 1.00 91.69 90 ASN A CA 1
ATOM 696 C C . ASN A 1 90 ? -9.936 -7.911 9.575 1.00 91.69 90 ASN A C 1
ATOM 698 O O . ASN A 1 90 ? -9.444 -7.937 8.447 1.00 91.69 90 ASN A O 1
ATOM 702 N N . ARG A 1 91 ? -9.170 -7.893 10.678 1.00 91.06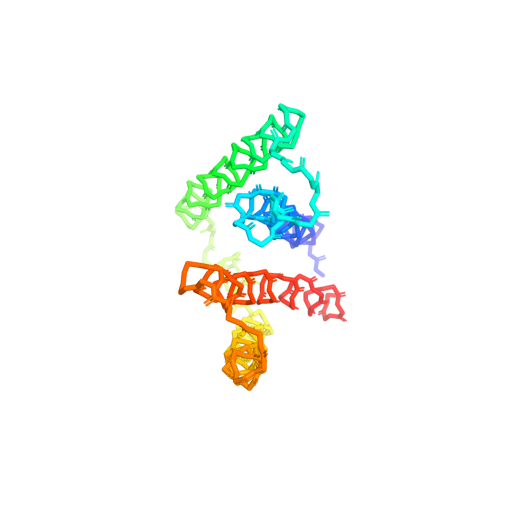 91 ARG A N 1
ATOM 703 C CA . ARG A 1 91 ? -7.696 -7.974 10.632 1.00 91.06 91 ARG A CA 1
ATOM 704 C C . ARG A 1 91 ? -7.225 -9.299 10.049 1.00 91.06 91 ARG A C 1
ATOM 706 O O . ARG A 1 91 ? -6.364 -9.287 9.173 1.00 91.06 91 ARG A O 1
ATOM 713 N N . ALA A 1 92 ? -7.801 -10.414 10.496 1.00 93.56 92 ALA A N 1
ATOM 714 C CA . ALA A 1 92 ? -7.454 -11.737 9.989 1.00 93.56 92 ALA A CA 1
ATOM 715 C C . ALA A 1 92 ? -7.728 -11.841 8.481 1.00 93.56 92 ALA A C 1
ATOM 717 O O . ALA A 1 92 ? -6.837 -12.206 7.717 1.00 93.56 92 ALA A O 1
ATOM 718 N N . ARG A 1 93 ? -8.916 -11.414 8.030 1.00 94.19 93 ARG A N 1
ATOM 719 C CA . ARG A 1 93 ? -9.275 -11.392 6.601 1.00 94.19 93 ARG A CA 1
ATOM 720 C C . ARG A 1 93 ? -8.353 -10.493 5.781 1.00 94.19 93 ARG A C 1
ATOM 722 O O . ARG A 1 93 ? -7.921 -10.891 4.703 1.00 94.19 93 ARG A O 1
ATOM 729 N N . ALA A 1 94 ? -8.028 -9.305 6.287 1.00 95.62 94 ALA A N 1
ATOM 730 C CA . ALA A 1 94 ? -7.106 -8.394 5.621 1.00 95.62 94 ALA A CA 1
ATOM 731 C C . ALA A 1 94 ? -5.696 -8.991 5.500 1.00 95.62 94 ALA A C 1
ATOM 733 O O . ALA A 1 94 ? -5.084 -8.903 4.438 1.00 95.62 94 ALA A O 1
ATOM 734 N N . PHE A 1 95 ? -5.204 -9.647 6.555 1.00 94.94 95 PHE A N 1
ATOM 735 C CA . PHE A 1 95 ? -3.917 -10.339 6.535 1.00 94.94 95 PHE A CA 1
ATOM 736 C C . PHE A 1 95 ? -3.907 -11.486 5.518 1.00 94.94 95 PHE A C 1
ATOM 738 O O . PHE A 1 95 ? -2.983 -11.575 4.711 1.00 94.94 95 PHE A O 1
ATOM 745 N N . SER A 1 96 ? -4.960 -12.309 5.483 1.00 97.25 96 SER A N 1
ATOM 746 C CA . SER A 1 96 ? -5.112 -13.364 4.474 1.00 97.25 96 SER A CA 1
ATOM 747 C C . SER A 1 96 ? -5.151 -12.805 3.050 1.00 97.25 96 SER A C 1
ATOM 749 O O . SER A 1 96 ? -4.523 -13.375 2.162 1.00 97.25 96 SER A O 1
ATOM 751 N N . ALA A 1 97 ? -5.834 -11.677 2.826 1.00 97.19 97 ALA A N 1
ATOM 752 C CA . ALA A 1 97 ? -5.845 -11.008 1.525 1.00 97.19 97 ALA A CA 1
ATOM 753 C C . ALA A 1 97 ? -4.438 -10.543 1.113 1.00 97.19 97 ALA A C 1
ATOM 755 O O . ALA A 1 97 ? -4.032 -10.760 -0.026 1.00 97.19 97 ALA A O 1
ATOM 756 N N . GLY A 1 98 ? -3.672 -9.963 2.044 1.00 96.38 98 GLY A N 1
ATOM 757 C CA . GLY A 1 98 ? -2.277 -9.581 1.809 1.00 96.38 98 GLY A CA 1
ATOM 758 C C . GLY A 1 98 ? -1.371 -10.774 1.502 1.00 96.38 98 GLY A C 1
ATOM 759 O O . GLY A 1 98 ? -0.588 -10.719 0.557 1.00 96.38 98 GLY A O 1
ATOM 760 N N . TYR A 1 99 ? -1.517 -11.874 2.245 1.00 97.06 99 TYR A N 1
ATOM 761 C CA . TYR A 1 99 ? -0.785 -13.118 1.996 1.00 97.06 99 TYR A CA 1
ATOM 762 C C . TYR A 1 99 ? -1.049 -13.668 0.589 1.00 97.06 99 TYR A C 1
ATOM 764 O O . TYR A 1 99 ? -0.105 -13.906 -0.165 1.00 97.06 99 TYR A O 1
ATOM 772 N N . TRP A 1 100 ? -2.322 -13.812 0.207 1.00 98.25 100 TRP A N 1
ATOM 773 C CA . TRP A 1 100 ? -2.683 -14.302 -1.124 1.00 98.25 100 TRP A CA 1
ATOM 774 C C . TRP A 1 100 ? -2.212 -13.362 -2.230 1.00 98.25 100 TRP A C 1
ATOM 776 O O . TRP A 1 100 ? -1.697 -13.831 -3.241 1.00 98.25 100 TRP A O 1
ATOM 786 N N . ALA A 1 101 ? -2.317 -12.048 -2.030 1.00 98.00 101 ALA A N 1
ATOM 787 C CA . ALA A 1 101 ? -1.816 -11.079 -2.995 1.00 98.00 101 ALA A CA 1
ATOM 788 C C . ALA A 1 101 ? -0.297 -11.171 -3.181 1.00 98.00 101 ALA A C 1
ATOM 790 O O . ALA A 1 101 ? 0.165 -11.142 -4.318 1.00 98.00 101 ALA A O 1
ATOM 791 N N . MET A 1 102 ? 0.479 -11.335 -2.102 1.00 97.94 102 MET A N 1
ATOM 792 C CA . MET A 1 102 ? 1.924 -11.572 -2.206 1.00 97.94 102 MET A CA 1
ATOM 793 C C . MET A 1 102 ? 2.241 -12.862 -2.952 1.00 97.94 102 MET A C 1
ATOM 795 O O . MET A 1 102 ? 3.130 -12.862 -3.795 1.00 97.94 102 MET A O 1
ATOM 799 N N . LEU A 1 103 ? 1.525 -13.951 -2.659 1.00 98.19 103 LEU A N 1
ATOM 800 C CA . LEU A 1 103 ? 1.768 -15.250 -3.286 1.00 98.19 103 LEU A CA 1
ATOM 801 C C . LEU A 1 103 ? 1.460 -15.209 -4.788 1.00 98.19 103 LEU A C 1
ATOM 803 O O . LEU A 1 103 ? 2.272 -15.657 -5.597 1.00 98.19 103 LEU A O 1
ATOM 807 N N . VAL A 1 104 ? 0.330 -14.604 -5.164 1.00 98.44 104 VAL A N 1
ATOM 808 C CA . VAL A 1 104 ? -0.038 -14.379 -6.568 1.00 98.44 104 VAL A CA 1
ATOM 809 C C . VAL A 1 104 ? 0.968 -13.455 -7.252 1.00 98.44 104 VAL A C 1
ATOM 811 O O . VAL A 1 104 ? 1.418 -13.772 -8.349 1.00 98.44 104 VAL A O 1
ATOM 814 N N . ALA A 1 105 ? 1.370 -12.353 -6.610 1.00 97.88 105 ALA A N 1
ATOM 815 C CA . ALA A 1 105 ? 2.366 -11.435 -7.160 1.00 97.88 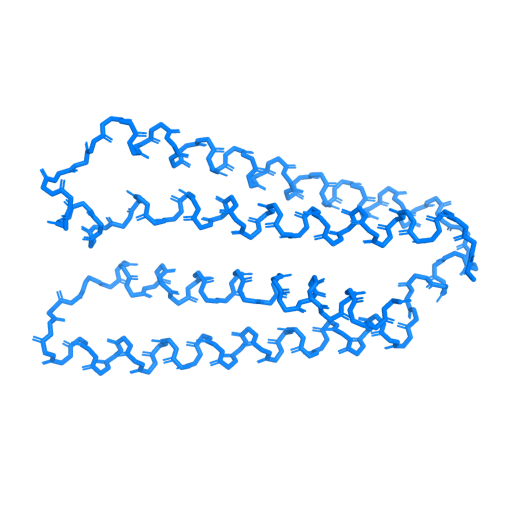105 ALA A CA 1
ATOM 816 C C . ALA A 1 105 ? 3.717 -12.131 -7.371 1.00 97.88 105 ALA A C 1
ATOM 818 O O . ALA A 1 105 ? 4.285 -12.036 -8.453 1.00 97.88 105 ALA A O 1
ATOM 819 N N . ALA A 1 106 ? 4.205 -12.881 -6.382 1.00 97.69 106 ALA A N 1
ATOM 820 C CA . ALA A 1 106 ? 5.455 -13.625 -6.483 1.00 97.69 106 ALA A CA 1
ATOM 821 C C . ALA A 1 106 ? 5.403 -14.670 -7.609 1.00 97.69 106 ALA A C 1
ATOM 823 O O . ALA A 1 106 ? 6.328 -14.740 -8.415 1.00 97.69 106 ALA A O 1
ATOM 824 N N . GLY A 1 107 ? 4.308 -15.432 -7.713 1.00 98.12 107 GLY A N 1
ATOM 825 C CA . GLY A 1 107 ? 4.114 -16.406 -8.790 1.00 98.12 107 GLY A CA 1
ATOM 826 C C . GLY A 1 107 ? 4.049 -15.756 -10.175 1.00 98.12 107 GLY A C 1
ATOM 827 O O . GLY A 1 107 ? 4.713 -16.213 -11.105 1.00 98.12 107 GLY A O 1
ATOM 828 N N . ALA A 1 108 ? 3.304 -14.656 -10.309 1.00 98.00 108 ALA A N 1
ATOM 829 C CA . ALA A 1 108 ? 3.192 -13.910 -11.560 1.00 98.00 108 ALA A CA 1
ATOM 830 C C . ALA A 1 108 ? 4.531 -13.288 -11.983 1.00 98.00 108 ALA A C 1
ATOM 832 O O . ALA A 1 108 ? 4.901 -13.373 -13.151 1.00 98.00 108 ALA A O 1
ATOM 833 N N . LEU A 1 109 ? 5.282 -12.708 -11.042 1.00 97.31 109 LEU A N 1
ATOM 834 C CA . LEU A 1 109 ? 6.598 -12.119 -11.304 1.00 97.31 109 LEU A CA 1
ATOM 835 C C . LEU A 1 109 ? 7.637 -13.179 -11.646 1.00 97.31 109 LEU A C 1
ATOM 837 O O . LEU A 1 109 ? 8.443 -12.964 -12.546 1.00 97.31 109 LEU A O 1
ATOM 841 N N . PHE A 1 110 ? 7.592 -14.333 -10.980 1.00 96.50 110 PHE A N 1
ATOM 842 C CA . PHE A 1 110 ? 8.432 -15.470 -11.331 1.00 96.50 110 PHE A CA 1
ATOM 843 C C . PHE A 1 110 ? 8.171 -15.924 -12.773 1.00 96.50 110 PHE A C 1
ATOM 845 O O . PHE A 1 110 ? 9.113 -16.054 -13.550 1.00 96.50 110 PHE A O 1
ATOM 852 N N . ALA A 1 111 ? 6.900 -16.096 -13.153 1.00 97.50 111 ALA A N 1
ATOM 853 C CA . ALA A 1 111 ? 6.528 -16.471 -14.514 1.00 97.50 111 ALA A CA 1
ATOM 854 C C . ALA A 1 111 ? 6.924 -15.396 -15.541 1.00 97.50 111 ALA A C 1
ATOM 856 O O . ALA A 1 111 ? 7.472 -15.725 -16.589 1.00 97.50 111 ALA A O 1
ATOM 857 N N . ALA A 1 112 ? 6.700 -14.115 -15.234 1.00 96.19 112 ALA A N 1
ATOM 858 C CA . ALA A 1 112 ? 7.099 -13.000 -16.091 1.00 96.19 112 ALA A CA 1
ATOM 859 C C . ALA A 1 112 ? 8.621 -12.948 -16.293 1.00 96.19 112 ALA A C 1
ATOM 861 O O . ALA A 1 112 ? 9.080 -12.690 -17.406 1.00 96.19 112 ALA A O 1
ATOM 862 N N . ASN A 1 113 ? 9.396 -13.266 -15.251 1.00 95.62 113 ASN A N 1
ATOM 863 C CA . ASN A 1 113 ? 10.854 -13.277 -15.302 1.00 95.62 113 ASN A CA 1
ATOM 864 C C . ASN A 1 113 ? 11.433 -14.339 -16.258 1.00 95.62 113 ASN A C 1
ATOM 866 O O . ASN A 1 113 ? 12.592 -14.241 -16.652 1.00 95.62 113 ASN A O 1
ATOM 870 N N . LEU A 1 114 ? 10.639 -15.339 -16.662 1.00 95.88 114 LEU A N 1
ATOM 871 C CA . LEU A 1 114 ? 11.037 -16.311 -17.689 1.00 95.88 114 LEU A CA 1
ATOM 872 C C . LEU A 1 114 ? 11.091 -15.698 -19.095 1.00 95.88 114 LEU A C 1
ATOM 874 O O . LEU A 1 114 ? 11.798 -16.214 -19.957 1.00 95.88 114 LEU A O 1
ATOM 878 N N . TYR A 1 115 ? 10.346 -14.614 -19.324 1.00 96.44 115 TYR A N 1
ATOM 879 C CA . TYR A 1 115 ? 10.226 -13.958 -20.627 1.00 96.44 115 TYR A CA 1
ATOM 880 C C . TYR A 1 115 ? 10.920 -12.594 -20.659 1.00 96.44 115 TYR A C 1
ATOM 882 O O . TYR A 1 115 ? 11.502 -12.223 -21.677 1.00 96.44 115 TYR A O 1
ATOM 890 N N . TRP A 1 116 ? 10.891 -11.858 -19.545 1.00 92.25 116 TRP A N 1
ATOM 891 C CA . TRP A 1 116 ? 11.518 -10.546 -19.411 1.00 92.25 116 TRP A CA 1
ATOM 892 C C . TRP A 1 116 ? 12.453 -10.532 -18.206 1.00 92.25 116 TRP A C 1
ATOM 894 O O . TRP A 1 116 ? 11.976 -10.749 -17.097 1.00 92.25 116 TRP A O 1
ATOM 904 N N . PRO A 1 117 ? 13.755 -10.241 -18.370 1.00 89.88 117 PRO A N 1
ATOM 905 C CA . PRO A 1 117 ? 14.681 -10.203 -17.246 1.00 89.88 117 PRO A CA 1
ATOM 906 C C . PRO A 1 117 ? 14.325 -9.039 -16.312 1.00 89.88 117 PRO A C 1
ATOM 908 O O . PRO A 1 117 ? 14.612 -7.872 -16.598 1.00 89.88 117 PRO A O 1
ATOM 911 N N . LEU A 1 118 ? 13.693 -9.370 -15.189 1.00 91.88 118 LEU A N 1
ATOM 912 C CA . LEU A 1 118 ? 13.372 -8.442 -14.115 1.00 91.88 118 LEU A CA 1
ATOM 913 C C . LEU A 1 118 ? 14.522 -8.426 -13.110 1.00 91.88 118 LEU A C 1
ATOM 915 O O . LEU A 1 118 ? 15.156 -9.447 -12.835 1.00 91.88 118 LEU A O 1
ATOM 919 N N . SER A 1 119 ? 14.807 -7.255 -12.542 1.00 93.56 119 SER A N 1
ATOM 920 C CA . SER A 1 119 ? 15.802 -7.182 -11.478 1.00 93.56 119 SER A CA 1
ATOM 921 C C . SER A 1 119 ? 15.254 -7.843 -10.207 1.00 93.56 119 SER A C 1
ATOM 923 O O . SER A 1 119 ? 14.065 -7.740 -9.893 1.00 93.56 119 SER A O 1
ATOM 925 N N . GLY A 1 120 ? 16.124 -8.502 -9.434 1.00 92.69 120 GLY A N 1
ATOM 926 C CA . GLY A 1 120 ? 15.729 -9.057 -8.135 1.00 92.69 120 GLY A CA 1
ATOM 927 C C . GLY A 1 120 ? 15.198 -7.983 -7.175 1.00 92.69 120 GLY A C 1
ATOM 928 O O . GLY A 1 120 ? 14.310 -8.263 -6.371 1.00 92.69 120 GLY A O 1
ATOM 929 N N . GLY A 1 121 ? 15.694 -6.745 -7.307 1.00 94.25 121 GLY A N 1
ATOM 930 C CA . GLY A 1 121 ? 15.208 -5.581 -6.568 1.00 94.25 121 GLY A CA 1
ATOM 931 C C . GLY A 1 121 ? 13.758 -5.227 -6.907 1.00 94.25 121 GLY A C 1
ATOM 932 O O . GLY A 1 121 ? 12.941 -5.125 -5.992 1.00 94.25 121 GLY A O 1
ATOM 933 N N . ASP A 1 122 ? 13.417 -5.120 -8.196 1.00 93.56 122 ASP A N 1
ATOM 934 C CA . ASP A 1 122 ? 12.049 -4.815 -8.644 1.00 93.56 122 ASP A CA 1
ATOM 935 C C . ASP A 1 122 ? 11.066 -5.911 -8.206 1.00 93.56 122 ASP A C 1
ATOM 937 O O . ASP A 1 122 ? 9.978 -5.609 -7.712 1.00 93.56 122 ASP A O 1
ATOM 941 N N . ILE A 1 123 ? 11.459 -7.188 -8.323 1.00 96.12 123 ILE A N 1
ATOM 942 C CA . ILE A 1 123 ? 10.631 -8.321 -7.878 1.00 96.12 123 ILE A CA 1
ATOM 943 C C . ILE A 1 123 ? 10.353 -8.215 -6.375 1.00 96.12 123 ILE A C 1
ATOM 945 O O . ILE A 1 123 ? 9.196 -8.280 -5.953 1.00 96.12 123 ILE A O 1
ATOM 949 N N . ALA A 1 124 ? 11.398 -8.028 -5.561 1.00 95.88 124 ALA A N 1
ATOM 950 C CA . ALA A 1 124 ? 11.252 -7.916 -4.114 1.00 95.88 124 ALA A CA 1
ATOM 951 C C . ALA A 1 124 ? 10.371 -6.719 -3.722 1.00 95.88 124 ALA A C 1
ATOM 953 O O . ALA A 1 124 ? 9.483 -6.860 -2.878 1.00 95.88 124 ALA A O 1
ATOM 954 N N . GLN A 1 125 ? 10.568 -5.561 -4.359 1.00 95.38 125 GLN A N 1
ATOM 955 C CA . GLN A 1 125 ? 9.756 -4.371 -4.106 1.00 95.38 125 GLN A CA 1
ATOM 956 C C . GLN A 1 125 ? 8.284 -4.584 -4.484 1.00 95.38 125 GLN A C 1
ATOM 958 O O . GLN A 1 125 ? 7.411 -4.247 -3.687 1.00 95.38 125 GLN A O 1
ATOM 963 N N . LEU A 1 126 ? 7.979 -5.186 -5.639 1.00 96.12 126 LEU A N 1
ATOM 964 C CA . LEU A 1 126 ? 6.595 -5.456 -6.054 1.00 96.12 126 LEU A CA 1
ATOM 965 C C . LEU A 1 126 ? 5.885 -6.429 -5.102 1.00 96.12 126 LEU A C 1
ATOM 967 O O . LEU A 1 126 ? 4.725 -6.209 -4.743 1.00 96.12 126 LEU A O 1
ATOM 971 N N . VAL A 1 127 ? 6.584 -7.468 -4.634 1.00 97.44 127 VAL A N 1
ATOM 972 C CA . VAL A 1 127 ? 6.042 -8.391 -3.624 1.00 97.44 127 VAL A CA 1
ATOM 973 C C . VAL A 1 127 ? 5.794 -7.661 -2.300 1.00 97.44 127 VAL A C 1
ATOM 975 O O . VAL A 1 127 ? 4.715 -7.800 -1.721 1.00 97.44 127 VAL A O 1
ATOM 978 N N . LEU A 1 128 ? 6.733 -6.826 -1.841 1.00 96.38 128 LEU A N 1
ATOM 979 C CA . LEU A 1 128 ? 6.548 -6.005 -0.638 1.00 96.38 128 LEU A CA 1
ATOM 980 C C . LEU A 1 128 ? 5.377 -5.025 -0.783 1.00 96.38 128 LEU A C 1
ATOM 982 O O . LEU A 1 128 ? 4.601 -4.850 0.156 1.00 96.38 128 LEU A O 1
ATOM 986 N N . MET A 1 129 ? 5.200 -4.421 -1.957 1.00 96.81 129 MET A N 1
ATOM 987 C CA . MET A 1 129 ? 4.056 -3.557 -2.252 1.00 96.81 129 MET A CA 1
ATOM 988 C C . MET A 1 129 ? 2.732 -4.293 -2.132 1.00 96.81 129 MET A C 1
ATOM 990 O O . MET A 1 129 ? 1.823 -3.770 -1.482 1.00 96.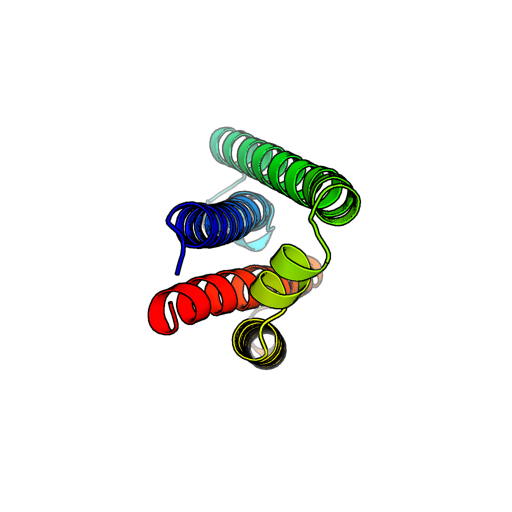81 129 MET A O 1
ATOM 994 N N . ALA A 1 130 ? 2.628 -5.510 -2.666 1.00 97.19 130 ALA A N 1
ATOM 995 C CA . ALA A 1 130 ? 1.450 -6.345 -2.455 1.00 97.19 130 ALA A CA 1
ATOM 996 C C . ALA A 1 130 ? 1.241 -6.643 -0.958 1.00 97.19 130 ALA A C 1
ATOM 998 O O . ALA A 1 130 ? 0.142 -6.456 -0.435 1.00 97.19 130 ALA A O 1
ATOM 999 N N . GLY A 1 131 ? 2.308 -7.017 -0.249 1.00 96.12 131 GLY A N 1
ATOM 1000 C CA . GLY A 1 131 ? 2.272 -7.373 1.171 1.00 96.12 131 GLY A CA 1
ATOM 1001 C C . GLY A 1 131 ? 1.932 -6.242 2.130 1.00 96.12 131 GLY A C 1
ATOM 1002 O O . GLY A 1 131 ? 1.399 -6.502 3.204 1.00 96.12 131 GLY A O 1
ATOM 1003 N N . VAL A 1 132 ? 2.209 -4.993 1.760 1.00 95.31 132 VAL A N 1
ATOM 1004 C CA . VAL A 1 132 ? 1.921 -3.820 2.596 1.00 95.31 132 VAL A CA 1
ATOM 1005 C C . VAL A 1 132 ? 0.619 -3.152 2.173 1.00 95.31 132 VAL A C 1
ATOM 1007 O O . VAL A 1 132 ? -0.256 -2.925 3.007 1.00 95.31 132 VAL A O 1
ATOM 1010 N N . ALA A 1 133 ? 0.453 -2.834 0.888 1.00 96.69 133 ALA A N 1
ATOM 1011 C CA . ALA A 1 133 ? -0.677 -2.026 0.439 1.00 96.69 133 ALA A CA 1
ATOM 1012 C C . ALA A 1 133 ? -1.999 -2.804 0.476 1.00 96.69 133 ALA A C 1
ATOM 1014 O O . ALA A 1 133 ? -3.008 -2.266 0.934 1.00 96.69 133 ALA A O 1
ATOM 1015 N N . VAL A 1 134 ? -2.004 -4.072 0.047 1.00 97.44 134 VAL A N 1
ATOM 1016 C CA . VAL A 1 134 ? -3.234 -4.877 -0.017 1.00 97.44 134 VAL A CA 1
ATOM 1017 C C . VAL A 1 134 ? -3.878 -5.082 1.352 1.00 97.44 134 VAL A C 1
ATOM 1019 O O . VAL A 1 134 ? -5.061 -4.764 1.461 1.00 97.44 134 VAL A O 1
ATOM 1022 N N . PRO A 1 135 ? -3.188 -5.543 2.415 1.00 96.69 135 PRO A N 1
ATOM 1023 C CA . PRO A 1 135 ? -3.846 -5.717 3.709 1.00 96.69 135 PRO A CA 1
ATOM 1024 C C . PRO A 1 135 ? -4.313 -4.386 4.313 1.00 96.69 135 PRO A C 1
ATOM 1026 O O . PRO A 1 135 ? -5.366 -4.347 4.947 1.00 96.69 135 PRO A O 1
ATOM 1029 N N . LEU A 1 136 ? -3.597 -3.278 4.084 1.00 95.12 136 LEU A N 1
ATOM 1030 C CA . LEU A 1 136 ? -4.026 -1.953 4.547 1.00 95.12 136 LEU A CA 1
ATOM 1031 C C . LEU A 1 136 ? -5.323 -1.500 3.862 1.00 95.12 136 LEU A C 1
ATOM 1033 O O . LEU A 1 136 ? -6.259 -1.069 4.543 1.00 95.12 136 LEU A O 1
ATOM 1037 N N . TYR A 1 137 ? -5.412 -1.641 2.536 1.00 96.56 137 TYR A N 1
ATOM 1038 C CA . TYR A 1 137 ? -6.640 -1.342 1.798 1.00 96.56 137 TYR A CA 1
ATOM 1039 C C . TYR A 1 137 ? -7.769 -2.310 2.142 1.00 96.56 137 TYR A C 1
ATOM 1041 O O . TYR A 1 137 ? -8.887 -1.866 2.394 1.00 96.56 137 TYR A O 1
ATOM 1049 N N . ALA A 1 138 ? -7.488 -3.613 2.199 1.00 95.38 138 ALA A N 1
ATOM 1050 C CA . ALA A 1 138 ? -8.473 -4.636 2.527 1.00 95.38 138 ALA A CA 1
ATOM 1051 C C . ALA A 1 138 ? -9.087 -4.381 3.906 1.00 95.38 138 ALA A C 1
ATOM 1053 O O . ALA A 1 138 ? -10.310 -4.363 4.031 1.00 95.38 138 ALA A O 1
ATOM 1054 N N . PHE A 1 139 ? -8.265 -4.092 4.920 1.00 93.88 139 PHE A N 1
ATOM 1055 C CA . PHE A 1 139 ? -8.766 -3.739 6.246 1.00 93.88 139 PHE A CA 1
ATOM 1056 C C . PHE A 1 139 ? -9.629 -2.474 6.203 1.00 93.88 139 PHE A C 1
ATOM 1058 O O . PHE A 1 139 ? -10.738 -2.470 6.730 1.00 93.88 139 PHE A O 1
ATOM 1065 N N . ALA A 1 140 ? -9.161 -1.417 5.533 1.00 91.56 140 ALA A N 1
ATOM 1066 C CA . ALA A 1 140 ? -9.900 -0.163 5.427 1.00 91.56 140 ALA A CA 1
ATOM 1067 C C . ALA A 1 140 ? -11.247 -0.309 4.686 1.00 91.56 140 ALA A C 1
ATOM 1069 O O . ALA A 1 140 ? -12.200 0.416 4.981 1.00 91.56 140 ALA A O 1
ATOM 1070 N N . ILE A 1 141 ? -11.338 -1.220 3.716 1.00 92.31 141 ILE A N 1
ATOM 1071 C CA . ILE A 1 141 ? -12.577 -1.525 2.993 1.00 92.31 141 ILE A CA 1
ATOM 1072 C C . ILE A 1 141 ? -13.505 -2.378 3.860 1.00 92.31 141 ILE A C 1
ATOM 1074 O O . ILE A 1 141 ? -14.675 -2.032 3.995 1.00 92.31 141 ILE A O 1
ATOM 1078 N N . LEU A 1 142 ? -12.998 -3.441 4.490 1.00 89.94 142 LEU A N 1
ATOM 1079 C CA . LEU A 1 142 ? -13.785 -4.299 5.383 1.00 89.94 142 LEU A CA 1
ATOM 1080 C C . LEU A 1 142 ? -14.356 -3.511 6.563 1.00 89.94 142 LEU A C 1
ATOM 1082 O O . LEU A 1 142 ? -15.519 -3.679 6.911 1.00 89.94 142 LEU A O 1
ATOM 1086 N N . GLU A 1 143 ? -13.572 -2.593 7.125 1.00 87.00 143 GLU A N 1
ATOM 1087 C CA . GLU A 1 143 ? -14.025 -1.695 8.184 1.00 87.00 143 GLU A CA 1
ATOM 1088 C C . GLU A 1 143 ? -15.116 -0.729 7.702 1.00 87.00 143 GLU A C 1
ATOM 1090 O O . GLU A 1 143 ? -15.968 -0.355 8.487 1.00 87.00 143 GLU A O 1
ATOM 1095 N N . ARG A 1 144 ? -15.141 -0.338 6.421 1.00 85.19 144 ARG A N 1
ATOM 1096 C CA . ARG A 1 144 ? -16.250 0.461 5.869 1.00 85.19 144 ARG A CA 1
ATOM 1097 C C . ARG A 1 144 ? -17.526 -0.353 5.716 1.00 85.19 144 ARG A C 1
ATOM 1099 O O . ARG A 1 144 ? -18.601 0.187 5.917 1.00 85.19 144 ARG A O 1
ATOM 1106 N N . VAL A 1 145 ? -17.395 -1.573 5.203 1.00 81.56 145 VAL A N 1
ATOM 1107 C CA . VAL A 1 145 ? -18.540 -2.416 4.836 1.00 81.56 145 VAL A CA 1
ATOM 1108 C C . VAL A 1 145 ? -19.227 -2.968 6.082 1.00 81.56 145 VAL A C 1
ATOM 1110 O O . VAL A 1 145 ? -20.439 -3.140 6.072 1.00 81.56 145 VAL A O 1
ATOM 1113 N N . ASN A 1 146 ? -18.450 -3.225 7.135 1.00 74.12 146 ASN A N 1
ATOM 1114 C CA . ASN A 1 146 ? -18.921 -3.832 8.375 1.00 74.12 146 ASN A CA 1
ATOM 1115 C C . ASN A 1 146 ? -19.115 -2.813 9.520 1.00 74.12 146 ASN A C 1
ATOM 1117 O O . ASN A 1 146 ? -19.338 -3.241 10.648 1.00 74.12 146 ASN A O 1
ATOM 1121 N N . ALA A 1 147 ? -18.964 -1.508 9.263 1.00 65.81 147 ALA A N 1
ATOM 1122 C CA . ALA A 1 147 ? -19.304 -0.438 10.211 1.00 65.81 147 ALA A CA 1
ATOM 1123 C C . ALA A 1 147 ? -20.752 0.008 10.010 1.00 65.81 147 ALA A C 1
ATOM 1125 O O . ALA A 1 147 ? -21.402 0.301 11.036 1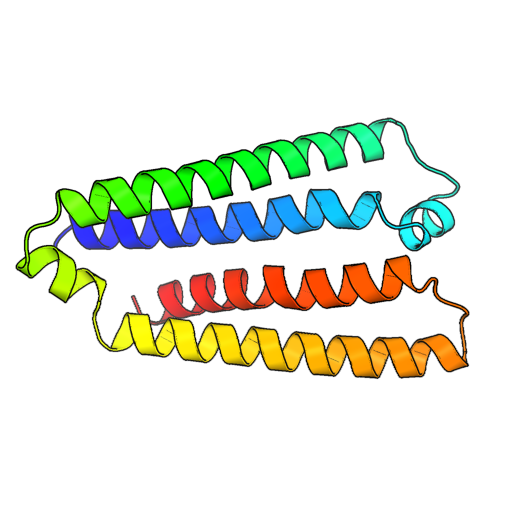.00 65.81 147 ALA A O 1
#

pLDDT: mean 85.92, std 12.27, range [53.81, 98.44]

Secondary structure (DSSP, 8-state):
--HHHHHHHHHHHHHHHHHHHHHHHHHGGG-HHHHHHTTS--HHHHHHHHHHHHHHHHHHHHHHHHHHHHHHHS-HHHHHHHS-HHHHHHHHHHHHHHHHHHHHHHHHHHHHHTTS---HHHHHHHHHHHHHHHHHHHHHHHHHH--

Organism: NCBI:txid2613842

Foldseek 3Di:
DDPVLVVVLLVLLVLLLLLLVLLCLQLQLVFPVNQVVVVHRDPVSVVSNVVSVVSNVVSVCCCVVCVVVCVVPDDPVRVCVNVPPLLVVQLVVLQVQLVVQLVVLLVVVVVVCVPPPGDPVNSVSSSVSSNRNRSSNSSSVSSVVVD

Sequence (147 aa):
MSNDVERQSRRRRVLLMIMASSFLVWQIPSMDLFARLADGASPVARAVSLAGLLVWAAGLVFLLSKSRYLVRRASAQDRAALEDELVQANRARAFSAGYWAMLVAAGALFAANLYWPLSGGDIAQLVLMAGVAVPLYAFAILERVNA

Radius of gyration: 18.2 Å; chains: 1; bounding box: 38×32×51 Å